Protein AF-A0A931E495-F1 (afdb_monomer_lite)

Radius of gyration: 11.17 Å; chains: 1; bounding box: 29×23×26 Å

Organism: NCBI:txid2793269

Secondary structure (DSSP, 8-state):
-HHHHHHHHHHHHHHH-----TT-TTS-SGGGS-HHHHHHHHHHHHHHHT-PPP--S-TT---HHHHHHHHHHHT-

Foldseek 3Di:
DVVLLVVLQCCCCVPVVDHDDPVCQQPFVLVVDDPVSLVVSQVVLCVVLVFHQPPPPPNPGDGNVSSVVRSVVRVD

Sequence (76 aa):
MRNEYKKLKSILRKSLSLQPSGKDLNQNLAEQLCDWEVDYLLAKVENEFNVELPVVAAPNHISVNQLLRHISKARN

pLDDT: mean 81.35, std 9.99, range [46.19, 90.44]

Structure (mmCIF, N/CA/C/O backbone):
data_AF-A0A931E495-F1
#
_entry.id   AF-A0A931E495-F1
#
loop_
_atom_site.group_PDB
_atom_site.id
_atom_site.type_symbol
_atom_site.label_atom_id
_atom_site.label_alt_id
_atom_site.label_comp_id
_atom_site.label_asym_id
_atom_site.label_entity_id
_atom_site.label_seq_id
_atom_site.pdbx_PDB_ins_code
_atom_site.Cartn_x
_atom_site.Cartn_y
_atom_site.Cartn_z
_atom_site.occupancy
_atom_site.B_iso_or_equiv
_atom_site.auth_seq_id
_atom_site.auth_comp_id
_atom_site.auth_asym_id
_atom_site.auth_atom_id
_atom_site.pdbx_PDB_model_num
ATOM 1 N N . MET A 1 1 ? -7.763 10.079 7.247 1.00 65.12 1 MET A N 1
ATOM 2 C CA . MET A 1 1 ? -6.351 10.172 6.796 1.00 65.12 1 MET A CA 1
ATOM 3 C C . MET A 1 1 ? -5.300 9.727 7.821 1.00 65.12 1 MET A C 1
ATOM 5 O O . MET A 1 1 ? -4.401 8.983 7.443 1.00 65.12 1 MET A O 1
ATOM 9 N N . ARG A 1 2 ? -5.324 10.161 9.098 1.00 74.69 2 ARG A N 1
ATOM 10 C CA . ARG A 1 2 ? -4.240 9.825 10.060 1.00 74.69 2 ARG A CA 1
ATOM 11 C C . ARG A 1 2 ? -4.156 8.325 10.398 1.00 74.69 2 ARG A C 1
ATOM 13 O O . ARG A 1 2 ? -3.059 7.830 10.650 1.00 74.69 2 ARG A O 1
ATOM 20 N N . ASN A 1 3 ? -5.282 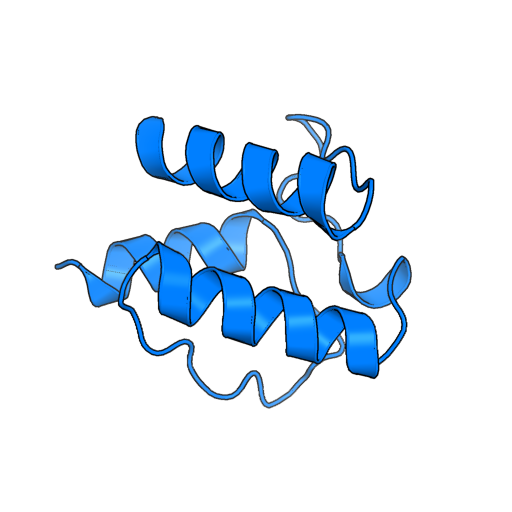7.608 10.390 1.00 84.06 3 ASN A N 1
ATOM 21 C CA . ASN A 1 3 ? -5.318 6.163 10.647 1.00 84.06 3 ASN A CA 1
ATOM 22 C C . ASN A 1 3 ? -4.884 5.359 9.417 1.00 84.06 3 ASN A C 1
ATOM 24 O O . ASN A 1 3 ? -4.108 4.415 9.549 1.00 84.06 3 ASN A O 1
ATOM 28 N N . GLU A 1 4 ? -5.309 5.777 8.227 1.00 86.12 4 GLU A N 1
ATOM 29 C CA . GLU A 1 4 ? -4.930 5.154 6.960 1.00 86.12 4 GLU A CA 1
ATOM 30 C C . GLU A 1 4 ? -3.429 5.290 6.718 1.00 86.12 4 GLU A C 1
ATOM 32 O O . GLU A 1 4 ? -2.768 4.302 6.418 1.00 86.12 4 GLU A O 1
ATOM 37 N N . TYR A 1 5 ? -2.858 6.469 6.987 1.00 87.38 5 TYR A N 1
ATOM 38 C CA . TYR A 1 5 ? -1.412 6.669 6.936 1.00 87.38 5 TYR A CA 1
ATOM 39 C C . TYR A 1 5 ? -0.656 5.768 7.915 1.00 87.38 5 TYR A C 1
ATOM 41 O O . TYR A 1 5 ? 0.330 5.144 7.532 1.00 87.38 5 TYR A O 1
ATOM 49 N N . LYS A 1 6 ? -1.119 5.639 9.167 1.00 88.00 6 LYS A N 1
ATOM 50 C CA . LYS A 1 6 ? -0.492 4.728 10.140 1.00 88.00 6 LYS A CA 1
ATOM 51 C C . LYS A 1 6 ? -0.518 3.276 9.658 1.00 88.00 6 LYS A C 1
ATOM 53 O O . LYS A 1 6 ? 0.494 2.586 9.777 1.00 88.00 6 LYS A O 1
ATOM 58 N N . LYS A 1 7 ? -1.650 2.823 9.110 1.00 89.06 7 LYS A N 1
ATOM 59 C CA . LYS A 1 7 ? -1.803 1.455 8.605 1.00 89.06 7 LYS A CA 1
ATOM 60 C C . LYS A 1 7 ? -0.937 1.218 7.363 1.00 89.06 7 LYS A C 1
ATOM 62 O O . LYS A 1 7 ? -0.170 0.261 7.348 1.00 89.06 7 LYS A O 1
ATOM 67 N N . LEU A 1 8 ? -0.956 2.132 6.393 1.00 88.25 8 LEU A N 1
ATOM 68 C CA . LEU A 1 8 ? -0.133 2.052 5.183 1.00 88.25 8 LEU A CA 1
ATOM 69 C C . LEU A 1 8 ? 1.364 2.074 5.514 1.00 88.25 8 LEU A C 1
ATOM 71 O O . LEU A 1 8 ? 2.120 1.234 5.037 1.00 88.25 8 LEU A O 1
ATOM 75 N N . LYS A 1 9 ? 1.792 2.962 6.417 1.00 88.44 9 LYS A N 1
ATOM 76 C CA . LYS A 1 9 ? 3.172 2.996 6.916 1.00 88.44 9 LYS A CA 1
ATOM 77 C C . LYS A 1 9 ? 3.578 1.680 7.585 1.00 88.44 9 LYS A C 1
ATOM 79 O O . LYS A 1 9 ? 4.717 1.247 7.433 1.00 88.44 9 LYS A O 1
ATOM 84 N N . SER A 1 10 ? 2.667 1.034 8.316 1.00 88.81 10 SER A N 1
ATOM 85 C CA . SER A 1 10 ? 2.922 -0.294 8.883 1.00 88.81 10 SER A CA 1
ATOM 86 C C . SER A 1 10 ? 3.078 -1.360 7.797 1.00 88.81 10 SER A C 1
ATOM 88 O O . SER A 1 10 ? 3.953 -2.206 7.939 1.00 88.81 10 SER A O 1
ATOM 90 N N . ILE A 1 11 ? 2.265 -1.337 6.736 1.00 88.81 11 ILE A N 1
ATOM 91 C CA . ILE A 1 11 ? 2.375 -2.285 5.613 1.00 88.81 11 ILE A CA 1
ATOM 92 C C . ILE A 1 11 ? 3.728 -2.121 4.921 1.00 88.81 11 ILE A C 1
ATOM 94 O O . ILE A 1 11 ? 4.453 -3.103 4.796 1.00 88.81 11 ILE A O 1
ATOM 98 N N . LEU A 1 12 ? 4.096 -0.887 4.568 1.00 87.81 12 LEU A N 1
ATOM 99 C CA . LEU A 1 12 ? 5.368 -0.562 3.916 1.00 87.81 12 LEU A CA 1
ATOM 100 C C . LEU A 1 12 ? 6.567 -1.027 4.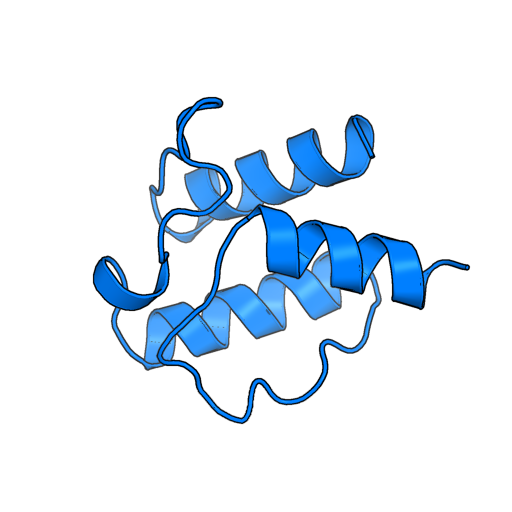750 1.00 87.81 12 LEU A C 1
ATOM 102 O O . LEU A 1 12 ? 7.451 -1.713 4.244 1.00 87.81 12 LEU A O 1
ATOM 106 N N . ARG A 1 13 ? 6.548 -0.750 6.058 1.00 88.62 13 ARG A N 1
ATOM 107 C CA . ARG A 1 13 ? 7.630 -1.149 6.964 1.00 88.62 13 ARG A CA 1
ATOM 108 C C . ARG A 1 13 ? 7.700 -2.659 7.192 1.00 88.62 13 ARG A C 1
ATOM 110 O O . ARG A 1 13 ? 8.795 -3.197 7.254 1.00 88.62 13 ARG A O 1
ATOM 117 N N . LYS A 1 14 ? 6.565 -3.335 7.401 1.00 86.88 14 LYS A N 1
ATOM 118 C CA . LYS A 1 14 ? 6.549 -4.770 7.746 1.00 86.88 14 LYS A CA 1
ATOM 119 C C . LYS A 1 14 ? 6.729 -5.677 6.538 1.00 86.88 14 LYS A C 1
ATOM 121 O O . LYS A 1 14 ? 7.285 -6.755 6.690 1.00 86.88 14 LYS A O 1
ATOM 126 N N . SER A 1 15 ? 6.212 -5.267 5.386 1.00 83.00 15 SER A N 1
ATOM 127 C CA . SER A 1 15 ? 6.103 -6.144 4.219 1.00 83.00 15 SER A CA 1
ATOM 128 C C . SER A 1 15 ? 7.228 -5.907 3.217 1.00 83.00 15 SER A C 1
ATOM 130 O O . SER A 1 15 ? 7.586 -6.838 2.515 1.00 83.00 15 SER A O 1
ATOM 132 N N . LEU A 1 16 ? 7.784 -4.690 3.170 1.00 80.19 16 LEU A N 1
ATOM 133 C CA . LEU A 1 16 ? 8.791 -4.281 2.180 1.00 80.19 16 LEU A CA 1
ATOM 134 C C . LEU A 1 16 ? 10.000 -3.575 2.807 1.00 80.19 16 LEU A C 1
ATOM 136 O O . LEU A 1 16 ? 10.835 -3.026 2.102 1.00 80.19 16 LEU A O 1
ATOM 140 N N . SER A 1 17 ? 10.087 -3.523 4.141 1.00 83.06 17 SER A N 1
ATOM 141 C CA . SER A 1 17 ? 11.137 -2.789 4.871 1.00 83.06 17 SER A CA 1
ATOM 142 C C . SER A 1 17 ? 11.289 -1.310 4.473 1.00 83.06 17 SER A C 1
ATOM 144 O O . SER A 1 17 ? 12.273 -0.664 4.833 1.00 83.06 17 SER A O 1
ATOM 146 N N . LEU A 1 18 ? 10.284 -0.738 3.802 1.00 80.81 18 LEU A N 1
ATOM 147 C CA . LEU A 1 18 ? 10.279 0.649 3.364 1.00 80.81 18 LEU A CA 1
ATOM 148 C C . LEU A 1 18 ? 9.988 1.574 4.545 1.00 80.81 18 LEU A C 1
ATOM 150 O O . LEU A 1 18 ? 9.036 1.381 5.311 1.00 80.81 18 LEU A O 1
ATOM 154 N N . GLN A 1 19 ? 10.794 2.625 4.672 1.00 78.44 19 GLN A N 1
ATOM 155 C CA . GLN A 1 19 ? 10.622 3.658 5.687 1.00 78.44 19 GLN A CA 1
ATOM 156 C C . GLN A 1 19 ? 10.295 4.993 5.025 1.00 78.44 19 GLN A C 1
ATOM 158 O O . GLN A 1 19 ? 11.173 5.845 4.905 1.00 78.44 19 GLN A O 1
ATOM 163 N N . PRO A 1 20 ? 9.028 5.220 4.628 1.00 67.75 20 PRO A N 1
ATOM 164 C CA . PRO A 1 20 ? 8.625 6.532 4.160 1.00 67.75 20 PRO A CA 1
ATOM 165 C C . PRO A 1 20 ? 8.830 7.537 5.296 1.00 67.75 20 PRO A C 1
ATOM 167 O O . PRO A 1 20 ? 8.202 7.471 6.369 1.00 67.75 20 PRO A O 1
ATOM 170 N N . SER A 1 21 ? 9.762 8.456 5.066 1.00 68.19 21 SER A N 1
ATOM 171 C CA . SER A 1 21 ? 9.933 9.630 5.900 1.00 68.19 21 SER A CA 1
ATOM 172 C C . SER A 1 21 ? 8.669 10.486 5.739 1.00 68.19 21 SER A C 1
ATOM 174 O O . SER A 1 21 ? 8.070 10.547 4.666 1.00 68.19 21 SER A O 1
ATOM 176 N N . GLY A 1 22 ? 8.216 11.159 6.800 1.00 63.03 22 GLY A N 1
ATOM 177 C CA . GLY A 1 22 ? 7.044 12.043 6.698 1.00 63.03 22 GLY A CA 1
ATOM 178 C C . GLY A 1 22 ? 7.238 13.213 5.721 1.00 63.03 22 GLY A C 1
ATOM 179 O O . GLY A 1 22 ? 6.265 13.888 5.402 1.00 63.03 22 GLY A O 1
ATOM 180 N N . LYS A 1 23 ? 8.475 13.449 5.263 1.00 62.66 23 LYS A N 1
ATOM 181 C CA . LYS A 1 23 ? 8.838 14.470 4.276 1.00 62.66 23 LYS A CA 1
ATOM 182 C C . LYS A 1 23 ? 8.761 13.949 2.833 1.00 62.66 23 LYS A C 1
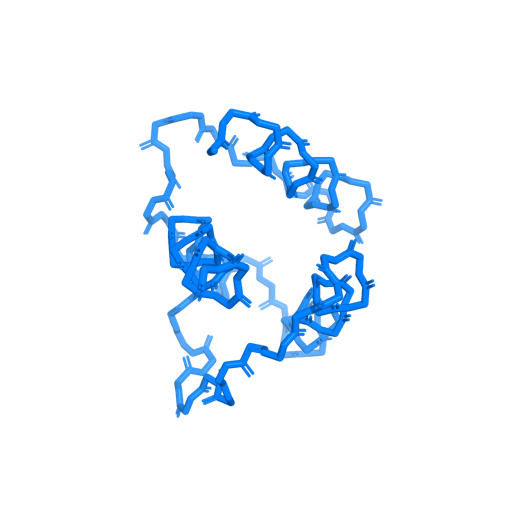ATOM 184 O O . LYS A 1 23 ? 8.628 14.758 1.925 1.00 62.66 23 LYS A O 1
ATOM 189 N N . ASP A 1 24 ? 8.730 12.630 2.640 1.00 72.25 24 ASP A N 1
ATOM 190 C CA . ASP A 1 24 ? 8.852 11.960 1.337 1.00 72.25 24 ASP A CA 1
ATOM 191 C C . ASP A 1 24 ? 7.567 11.228 0.918 1.00 72.25 24 ASP A C 1
ATOM 193 O O . ASP A 1 24 ? 7.585 10.201 0.247 1.00 72.25 24 ASP A O 1
ATOM 197 N N . LEU A 1 25 ? 6.398 11.756 1.291 1.00 81.38 25 LEU A N 1
ATOM 198 C CA . LEU A 1 25 ? 5.110 11.131 0.951 1.00 81.38 25 LEU A CA 1
ATOM 199 C C . LEU A 1 25 ? 4.810 11.103 -0.558 1.00 81.38 25 LEU A C 1
ATOM 201 O O . LEU A 1 25 ? 3.941 10.343 -0.984 1.00 81.38 25 LEU A O 1
ATOM 205 N N . ASN A 1 26 ? 5.506 11.930 -1.342 1.00 82.75 26 ASN A N 1
ATOM 206 C CA . ASN A 1 26 ? 5.439 11.969 -2.806 1.00 82.75 26 ASN A CA 1
ATOM 207 C C . ASN A 1 26 ? 6.615 11.238 -3.472 1.00 82.75 26 ASN A C 1
ATOM 209 O O . ASN A 1 26 ? 6.709 11.253 -4.695 1.00 82.75 26 ASN A O 1
ATOM 213 N N . GLN A 1 27 ? 7.525 10.642 -2.697 1.00 84.19 27 GLN A N 1
ATOM 214 C CA . GLN A 1 27 ? 8.614 9.864 -3.270 1.00 84.19 27 GLN A CA 1
ATOM 215 C C . GLN A 1 27 ? 8.042 8.649 -3.992 1.00 84.19 27 GLN A C 1
ATOM 217 O O . GLN A 1 27 ? 7.110 7.997 -3.508 1.00 84.19 27 GLN A O 1
ATOM 222 N N . ASN A 1 28 ? 8.623 8.363 -5.150 1.00 85.88 28 ASN A N 1
ATOM 223 C CA . ASN A 1 28 ? 8.286 7.195 -5.927 1.00 85.88 28 ASN A CA 1
ATOM 224 C C . ASN A 1 28 ? 8.802 5.934 -5.221 1.00 85.88 28 ASN A C 1
ATOM 226 O O . ASN A 1 28 ? 10.006 5.715 -5.100 1.00 85.88 28 ASN A O 1
ATOM 230 N N . LEU A 1 29 ? 7.884 5.117 -4.717 1.00 83.06 29 LEU A N 1
ATOM 231 C CA . LEU A 1 29 ? 8.188 3.837 -4.086 1.00 83.06 29 LEU A CA 1
ATOM 232 C C . LEU A 1 29 ? 8.622 2.801 -5.124 1.00 83.06 29 LEU A C 1
ATOM 234 O O . LEU A 1 29 ? 9.427 1.941 -4.793 1.00 83.06 29 LEU A O 1
ATOM 238 N N . ALA A 1 30 ? 8.147 2.909 -6.368 1.00 82.75 30 ALA A N 1
ATOM 239 C CA . ALA A 1 30 ? 8.503 1.980 -7.438 1.00 82.75 30 ALA A CA 1
ATOM 240 C C . ALA A 1 30 ? 9.994 2.041 -7.811 1.00 82.75 30 ALA A C 1
ATOM 242 O O . ALA A 1 30 ? 10.546 1.059 -8.274 1.00 82.75 30 ALA A O 1
ATOM 243 N N . GLU A 1 31 ? 10.684 3.1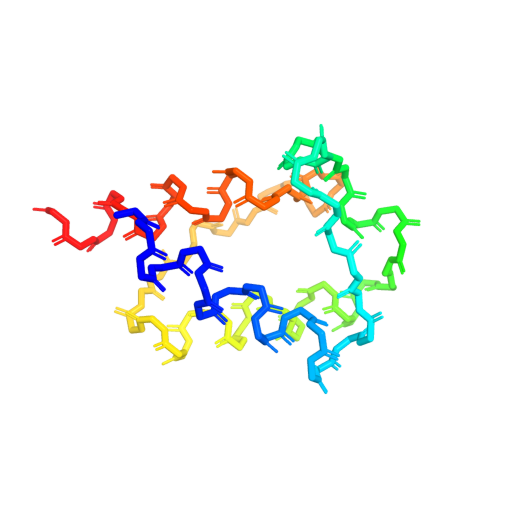55 -7.547 1.00 84.25 31 GLU A N 1
ATOM 244 C CA . GLU A 1 31 ? 12.142 3.255 -7.741 1.00 84.25 31 GLU A CA 1
ATOM 245 C C . GLU A 1 31 ? 12.953 2.446 -6.717 1.00 84.25 31 GLU A C 1
ATOM 247 O O . GLU A 1 31 ? 14.139 2.200 -6.920 1.00 84.25 31 GLU A O 1
ATOM 252 N N . GLN A 1 32 ? 12.333 2.057 -5.600 1.00 82.38 32 GLN A N 1
ATOM 253 C CA . GLN A 1 32 ? 12.963 1.293 -4.519 1.00 82.38 32 GLN A CA 1
ATOM 254 C C . GLN A 1 32 ? 12.495 -0.165 -4.478 1.00 82.38 32 GLN A C 1
ATOM 256 O O . GLN A 1 32 ? 12.891 -0.895 -3.573 1.00 82.38 32 GLN A O 1
ATOM 261 N N . LEU A 1 33 ? 11.631 -0.565 -5.411 1.00 83.19 33 LEU A N 1
ATOM 262 C CA . LEU A 1 33 ? 10.959 -1.856 -5.433 1.00 83.19 33 LEU A CA 1
ATOM 263 C C . LEU A 1 33 ? 11.106 -2.497 -6.812 1.00 83.19 33 LEU A C 1
ATOM 265 O O . LEU A 1 33 ? 11.122 -1.812 -7.830 1.00 83.19 33 LEU A O 1
ATOM 269 N N . CYS A 1 34 ? 11.172 -3.820 -6.848 1.00 86.31 34 CYS A N 1
ATOM 270 C CA . CYS A 1 34 ? 11.039 -4.581 -8.085 1.00 86.31 34 CYS A CA 1
ATOM 271 C C . CYS A 1 34 ? 9.560 -4.678 -8.502 1.00 86.31 34 CYS A C 1
ATOM 273 O O . CYS A 1 34 ? 8.669 -4.548 -7.662 1.00 86.31 34 CYS A O 1
ATOM 275 N N . ASP A 1 35 ? 9.289 -5.013 -9.766 1.00 84.25 35 ASP A N 1
ATOM 276 C CA . ASP A 1 35 ? 7.919 -5.122 -10.303 1.00 84.25 35 ASP A CA 1
ATOM 277 C C . ASP A 1 35 ? 7.002 -6.010 -9.438 1.00 84.25 35 ASP A C 1
ATOM 279 O O . ASP A 1 35 ? 5.903 -5.609 -9.062 1.00 84.25 35 ASP A O 1
ATOM 283 N N . TRP A 1 36 ? 7.486 -7.181 -9.009 1.00 86.25 36 TRP A N 1
ATOM 284 C CA . TRP A 1 36 ? 6.703 -8.090 -8.162 1.00 86.25 36 TRP A CA 1
ATOM 285 C C . TRP A 1 36 ? 6.443 -7.532 -6.752 1.00 86.25 36 TRP A C 1
ATOM 287 O O . TRP A 1 36 ? 5.425 -7.851 -6.137 1.00 86.25 36 TRP A O 1
ATOM 297 N N . GLU A 1 37 ? 7.351 -6.710 -6.215 1.00 87.38 37 GLU A N 1
ATOM 298 C CA . GLU A 1 37 ? 7.184 -6.074 -4.903 1.00 87.38 37 GLU A CA 1
ATOM 299 C C . GLU A 1 37 ? 6.150 -4.955 -4.973 1.00 87.38 37 GLU A C 1
ATOM 301 O O . GLU A 1 37 ? 5.394 -4.748 -4.021 1.00 87.38 37 GLU A O 1
ATOM 306 N N . VAL A 1 38 ? 6.103 -4.257 -6.109 1.00 85.50 38 VAL A N 1
ATOM 307 C CA . VAL A 1 38 ? 5.067 -3.278 -6.424 1.00 85.50 38 VAL A CA 1
ATOM 308 C C . VAL A 1 38 ? 3.704 -3.961 -6.504 1.00 85.50 38 VAL A C 1
ATOM 310 O O . VAL A 1 38 ? 2.777 -3.535 -5.813 1.00 85.50 38 VAL A O 1
ATOM 313 N N . ASP A 1 39 ? 3.587 -5.052 -7.260 1.00 86.88 39 ASP A N 1
ATOM 314 C CA . ASP A 1 39 ? 2.336 -5.811 -7.366 1.00 86.88 39 ASP A CA 1
ATOM 315 C C . ASP A 1 39 ? 1.887 -6.348 -6.001 1.00 86.88 39 ASP A C 1
ATOM 317 O O . ASP A 1 39 ? 0.726 -6.206 -5.605 1.00 86.88 39 ASP A O 1
ATOM 321 N N . TYR A 1 40 ? 2.825 -6.899 -5.227 1.00 88.62 40 TYR A N 1
ATOM 322 C CA . TYR A 1 40 ? 2.558 -7.362 -3.869 1.00 88.62 40 TYR A CA 1
ATOM 323 C C . TYR A 1 40 ? 2.111 -6.221 -2.945 1.00 88.62 40 TYR A C 1
ATOM 325 O O . TYR A 1 40 ? 1.175 -6.400 -2.160 1.00 88.62 40 TYR A O 1
ATOM 333 N N . LEU A 1 41 ? 2.737 -5.041 -3.031 1.00 87.81 41 LEU A N 1
ATOM 334 C CA . LEU A 1 41 ? 2.326 -3.862 -2.269 1.00 87.81 41 LEU A CA 1
ATOM 335 C C . LEU A 1 41 ? 0.879 -3.488 -2.577 1.00 87.81 41 LEU A C 1
ATOM 337 O O . LEU A 1 41 ? 0.096 -3.286 -1.647 1.00 87.81 41 LEU A O 1
ATOM 341 N N . LEU A 1 42 ? 0.542 -3.379 -3.863 1.00 87.25 42 LEU A N 1
ATOM 342 C CA . LEU A 1 42 ? -0.786 -2.985 -4.320 1.00 87.25 42 LEU A CA 1
ATOM 343 C C . LEU A 1 42 ? -1.833 -3.984 -3.828 1.00 87.25 42 LEU A C 1
ATOM 345 O O . LEU A 1 42 ? -2.735 -3.583 -3.093 1.00 87.25 42 LEU A O 1
ATOM 349 N N . ALA A 1 43 ? -1.629 -5.279 -4.079 1.00 88.50 43 ALA A N 1
ATOM 350 C CA . ALA A 1 43 ? -2.531 -6.335 -3.624 1.00 88.50 43 ALA A CA 1
ATOM 351 C C . ALA A 1 43 ? -2.690 -6.348 -2.093 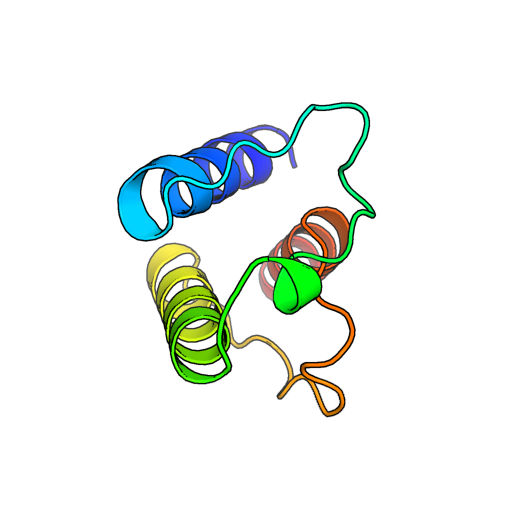1.00 88.50 43 ALA A C 1
ATOM 353 O O . ALA A 1 43 ? -3.788 -6.520 -1.553 1.00 88.50 43 ALA A O 1
ATOM 354 N N . LYS A 1 44 ? -1.596 -6.127 -1.349 1.00 90.06 44 LYS A N 1
ATOM 355 C CA . LYS A 1 44 ? -1.646 -6.060 0.115 1.00 90.06 44 LYS A CA 1
ATOM 356 C C . LYS A 1 44 ? -2.451 -4.855 0.591 1.00 90.06 44 LYS A C 1
ATOM 358 O O . LYS A 1 44 ? -3.203 -4.980 1.555 1.00 90.06 44 LYS A O 1
ATOM 363 N N . VAL A 1 45 ? -2.295 -3.699 -0.051 1.00 88.88 45 VAL A N 1
ATOM 364 C CA . VAL A 1 45 ? -3.055 -2.485 0.269 1.00 88.88 45 VAL A CA 1
ATOM 365 C C . VAL A 1 45 ? -4.536 -2.680 -0.048 1.00 88.88 45 VAL A C 1
ATOM 367 O O . VAL A 1 45 ? -5.363 -2.389 0.813 1.00 88.88 45 VAL A O 1
ATOM 370 N N . GLU A 1 46 ? -4.877 -3.220 -1.213 1.00 89.44 46 GLU A N 1
ATOM 371 C CA . GLU A 1 46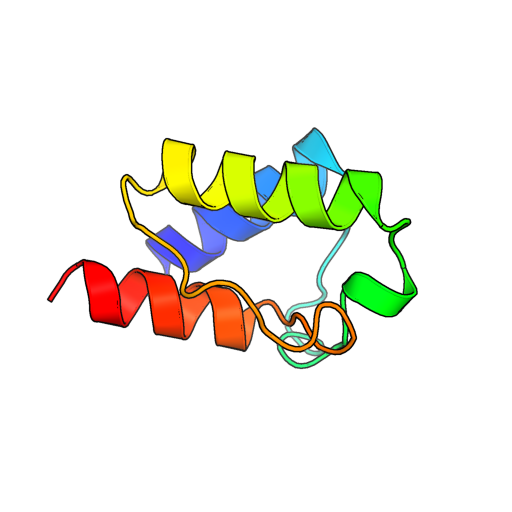 ? -6.261 -3.528 -1.591 1.00 89.44 46 GLU A CA 1
ATOM 372 C C . GLU A 1 46 ? -6.942 -4.425 -0.559 1.00 89.44 46 GLU A C 1
ATOM 374 O O . GLU A 1 46 ? -7.983 -4.065 -0.006 1.00 89.44 46 GLU A O 1
ATOM 379 N N . ASN A 1 47 ? -6.292 -5.533 -0.195 1.00 90.44 47 ASN A N 1
ATOM 380 C CA . ASN A 1 47 ? -6.818 -6.475 0.787 1.00 90.44 47 ASN A CA 1
ATOM 381 C C . ASN A 1 47 ? -6.923 -5.869 2.199 1.00 90.44 47 ASN A C 1
ATOM 383 O O . ASN A 1 47 ? -7.913 -6.059 2.900 1.00 90.44 47 ASN A O 1
ATOM 387 N N . GLU A 1 48 ? -5.912 -5.122 2.649 1.00 90.31 48 GLU A N 1
ATOM 388 C CA . GLU A 1 48 ? -5.902 -4.545 3.999 1.00 90.31 48 GLU A CA 1
ATOM 389 C C . GLU A 1 48 ? -6.891 -3.390 4.167 1.00 90.31 48 GLU A C 1
ATOM 391 O O . GLU A 1 48 ? -7.390 -3.157 5.274 1.00 90.31 48 GLU A O 1
ATOM 396 N N . PHE A 1 49 ? -7.135 -2.619 3.114 1.00 88.75 49 PHE A N 1
ATOM 397 C CA . PHE A 1 49 ? -8.065 -1.494 3.153 1.00 88.75 49 PHE A CA 1
ATOM 398 C C . PHE A 1 49 ? -9.453 -1.845 2.614 1.00 88.75 49 PHE A C 1
ATOM 400 O O . PHE A 1 49 ? -10.359 -1.031 2.788 1.00 88.75 49 PHE A O 1
ATOM 407 N N . ASN A 1 50 ? -9.625 -3.048 2.055 1.00 89.12 50 ASN A N 1
ATOM 408 C CA . ASN A 1 50 ? -10.829 -3.502 1.364 1.00 89.12 50 ASN A CA 1
ATOM 409 C C . ASN A 1 50 ? -11.265 -2.493 0.289 1.00 89.12 50 ASN A C 1
ATOM 411 O O . ASN A 1 50 ? -12.395 -2.004 0.293 1.00 89.12 50 ASN A O 1
ATOM 415 N N . VAL A 1 51 ? -10.311 -2.122 -0.566 1.00 87.38 51 VAL A N 1
ATOM 416 C CA . VAL A 1 51 ? -10.479 -1.169 -1.671 1.00 87.38 51 VAL A CA 1
ATOM 417 C C . VAL A 1 51 ? -9.941 -1.783 -2.954 1.00 87.38 51 VAL A C 1
ATOM 419 O O . VAL A 1 51 ? -9.029 -2.599 -2.898 1.00 87.38 51 VAL A O 1
ATOM 422 N N . GLU A 1 52 ? -10.457 -1.336 -4.091 1.00 84.25 52 GLU A N 1
ATOM 423 C CA . GLU A 1 52 ? -9.870 -1.614 -5.400 1.00 84.25 52 GLU A CA 1
ATOM 424 C C . GLU A 1 52 ? -9.018 -0.404 -5.790 1.00 84.25 52 GLU A C 1
ATOM 426 O O . GLU A 1 52 ? -9.515 0.728 -5.881 1.00 84.25 52 GLU A O 1
ATOM 431 N N . LEU A 1 53 ? -7.708 -0.603 -5.927 1.00 81.06 53 LEU A N 1
ATOM 432 C CA . LEU A 1 53 ? -6.836 0.436 -6.445 1.00 81.06 53 LEU A CA 1
ATOM 433 C C . LEU A 1 53 ? -6.994 0.422 -7.967 1.00 81.06 53 LEU A C 1
ATOM 435 O O . LEU A 1 53 ? -6.970 -0.645 -8.576 1.00 81.06 53 LEU A O 1
ATOM 439 N N . PRO A 1 54 ? -7.168 1.585 -8.622 1.00 72.56 54 PRO A N 1
ATOM 440 C CA . PRO A 1 54 ? -7.203 1.597 -10.074 1.00 72.56 54 PRO A CA 1
ATOM 441 C C . PRO A 1 54 ? -5.900 0.982 -10.566 1.00 72.56 54 PRO A C 1
ATOM 443 O O . PRO A 1 54 ? -4.840 1.387 -10.081 1.00 72.56 54 PRO A O 1
ATOM 446 N N . VAL A 1 55 ? -6.002 0.027 -11.499 1.00 60.66 55 VAL A N 1
ATOM 447 C CA . VAL A 1 55 ? -4.860 -0.566 -12.204 1.00 60.66 55 VAL A CA 1
ATOM 448 C C . VAL A 1 55 ? -3.925 0.582 -12.539 1.00 60.66 55 VAL A C 1
ATOM 450 O O . VAL A 1 55 ? -4.278 1.456 -13.339 1.00 60.66 55 VAL A O 1
ATOM 453 N N . VAL A 1 56 ? -2.801 0.669 -11.825 1.00 58.88 56 VAL A N 1
ATOM 454 C CA . VAL A 1 56 ? -1.904 1.809 -11.955 1.00 58.88 56 VAL A CA 1
ATOM 455 C C . VAL A 1 56 ? -1.276 1.631 -13.327 1.00 58.88 56 VAL A C 1
ATOM 457 O O . VAL A 1 56 ? -0.300 0.912 -13.479 1.00 58.88 56 VAL A O 1
ATOM 460 N N . ALA A 1 57 ? -1.874 2.241 -14.353 1.00 46.19 57 ALA A N 1
ATOM 461 C CA . ALA A 1 57 ? -1.464 2.085 -15.750 1.00 46.19 57 ALA A CA 1
ATOM 462 C C . ALA A 1 57 ? -0.007 2.534 -15.991 1.00 46.19 57 ALA A C 1
ATOM 464 O O . ALA A 1 57 ? 0.548 2.319 -17.063 1.00 46.19 57 ALA A O 1
ATOM 465 N N . ALA A 1 58 ? 0.613 3.139 -14.977 1.00 53.69 58 ALA A N 1
ATOM 466 C CA . ALA A 1 58 ? 2.039 3.346 -14.862 1.00 53.69 58 ALA A CA 1
ATOM 467 C C . ALA A 1 58 ? 2.522 2.841 -13.483 1.00 53.69 58 ALA A C 1
ATOM 469 O O . ALA A 1 58 ? 2.536 3.636 -12.537 1.00 53.69 58 ALA A O 1
ATOM 470 N N . PRO A 1 59 ? 2.985 1.578 -13.346 1.00 61.53 59 PRO A N 1
ATOM 471 C CA . PRO A 1 59 ? 3.710 1.135 -12.143 1.00 61.53 59 PRO A CA 1
ATOM 472 C C . PRO A 1 59 ? 4.913 2.044 -11.831 1.00 61.53 59 PRO A C 1
ATOM 474 O O . PRO A 1 59 ? 5.394 2.094 -10.707 1.00 61.53 59 PRO A O 1
ATOM 477 N N . ASN A 1 60 ? 5.330 2.847 -12.811 1.00 63.25 60 ASN A N 1
ATOM 478 C CA . ASN A 1 60 ? 6.440 3.784 -12.769 1.00 63.25 60 ASN A CA 1
ATOM 479 C C . ASN A 1 60 ? 6.293 4.942 -11.770 1.00 63.25 60 ASN A C 1
ATOM 481 O O . ASN A 1 60 ? 7.288 5.624 -11.549 1.00 63.25 60 ASN A O 1
ATOM 485 N N . HIS A 1 61 ? 5.112 5.231 -11.201 1.00 75.00 61 HIS A N 1
ATOM 486 C CA . HIS A 1 61 ? 5.003 6.258 -10.154 1.00 75.00 61 HIS A CA 1
ATOM 487 C C . HIS A 1 61 ? 3.941 5.940 -9.096 1.00 75.00 61 HIS A C 1
ATOM 489 O O . HIS A 1 61 ? 2.765 6.290 -9.244 1.00 75.00 61 HIS A O 1
ATOM 495 N N . ILE A 1 62 ? 4.382 5.315 -8.001 1.00 84.44 62 ILE A N 1
ATOM 496 C CA . ILE A 1 62 ? 3.543 4.971 -6.847 1.00 84.44 62 ILE A CA 1
ATOM 497 C C . ILE A 1 62 ? 4.101 5.662 -5.612 1.00 84.44 62 ILE A C 1
ATOM 499 O O . ILE A 1 62 ? 5.179 5.327 -5.139 1.00 84.44 62 ILE A O 1
ATOM 503 N N . SER A 1 63 ? 3.349 6.602 -5.049 1.00 88.12 63 SER A N 1
ATOM 504 C CA . SER A 1 63 ? 3.712 7.307 -3.818 1.00 88.12 63 SER A CA 1
ATOM 505 C C . SER A 1 63 ? 2.737 7.019 -2.677 1.00 88.12 63 SER A C 1
ATOM 507 O O . SER A 1 63 ? 1.572 6.659 -2.882 1.00 88.12 63 SER A O 1
ATOM 509 N N . VAL A 1 64 ? 3.188 7.243 -1.440 1.00 88.12 64 VAL A N 1
ATOM 510 C CA . VAL A 1 64 ? 2.343 7.106 -0.241 1.00 88.12 64 VAL A CA 1
ATOM 511 C C . VAL A 1 64 ? 1.104 8.000 -0.345 1.00 88.12 64 VAL A C 1
ATOM 513 O O . VAL A 1 64 ? 0.001 7.570 -0.014 1.00 88.12 64 VAL A O 1
ATOM 516 N N . ASN A 1 65 ? 1.257 9.230 -0.841 1.00 88.56 65 ASN A N 1
ATOM 517 C CA . ASN A 1 65 ? 0.144 10.159 -1.016 1.00 88.56 65 ASN A CA 1
ATOM 518 C C . ASN A 1 65 ? -0.863 9.699 -2.073 1.00 88.56 65 ASN A C 1
ATOM 520 O O . ASN A 1 65 ? -2.064 9.864 -1.854 1.00 88.56 65 ASN A O 1
ATOM 524 N N . GLN A 1 66 ? -0.415 9.120 -3.192 1.00 87.62 66 GLN A N 1
ATOM 525 C CA . GLN A 1 66 ? -1.338 8.536 -4.171 1.00 87.62 66 GLN A CA 1
ATOM 526 C C . GLN A 1 66 ? -2.150 7.411 -3.535 1.00 87.62 66 GLN A C 1
ATOM 528 O O . GLN A 1 66 ? -3.378 7.475 -3.560 1.00 87.62 66 GLN A O 1
ATOM 533 N N . LEU A 1 67 ? -1.490 6.443 -2.890 1.00 88.00 67 LEU A N 1
ATOM 534 C CA . LEU A 1 67 ? -2.171 5.330 -2.221 1.00 88.00 67 LEU A CA 1
ATOM 535 C C . LEU A 1 67 ? -3.198 5.836 -1.198 1.00 88.00 67 LEU A C 1
ATOM 537 O O . LEU A 1 67 ? -4.345 5.400 -1.204 1.00 88.00 67 LEU A O 1
ATOM 541 N N . LEU A 1 68 ? -2.838 6.825 -0.373 1.00 88.88 68 LEU A N 1
ATOM 542 C CA . LEU A 1 68 ? -3.768 7.422 0.591 1.00 88.88 68 LEU A CA 1
ATOM 543 C C . LEU A 1 68 ? -4.957 8.124 -0.063 1.00 88.88 68 LEU A C 1
ATOM 545 O O . LEU A 1 68 ? -6.072 8.020 0.448 1.00 88.88 68 LEU A O 1
ATOM 549 N N . ARG A 1 69 ? -4.745 8.836 -1.174 1.00 87.81 69 ARG A N 1
ATOM 550 C CA . ARG A 1 69 ? -5.834 9.469 -1.929 1.00 87.81 69 ARG A CA 1
ATOM 551 C C . ARG A 1 69 ? -6.782 8.425 -2.507 1.00 87.81 69 ARG A C 1
ATOM 553 O O . ARG A 1 69 ? -7.989 8.602 -2.382 1.00 87.81 69 ARG A O 1
ATOM 560 N N . HIS A 1 70 ? -6.256 7.340 -3.074 1.00 86.62 70 HIS A N 1
ATOM 561 C CA . HIS A 1 70 ? -7.074 6.247 -3.602 1.00 86.62 70 HIS A CA 1
ATOM 562 C C . HIS A 1 70 ? -7.878 5.561 -2.498 1.00 86.62 70 HIS A C 1
ATOM 564 O O . HIS A 1 70 ? -9.097 5.471 -2.613 1.00 86.62 70 HIS A O 1
ATOM 570 N N . ILE A 1 71 ? -7.236 5.199 -1.383 1.00 86.94 71 ILE A N 1
ATOM 571 C CA . ILE A 1 71 ? -7.912 4.617 -0.213 1.00 86.94 71 ILE A CA 1
ATOM 572 C C . ILE A 1 71 ? -9.010 5.555 0.310 1.00 86.94 71 ILE A C 1
ATOM 574 O O . ILE A 1 71 ? -10.110 5.113 0.628 1.00 86.94 71 ILE A O 1
ATOM 578 N N . SER A 1 72 ? -8.727 6.859 0.407 1.00 86.19 72 SER A N 1
ATOM 579 C CA . SER A 1 72 ? -9.701 7.840 0.894 1.00 86.19 72 SER A CA 1
ATOM 580 C C . SER A 1 72 ? -10.863 8.051 -0.075 1.00 86.19 72 SER A C 1
ATOM 582 O O . SER A 1 72 ? -11.957 8.365 0.383 1.00 86.19 72 SER A O 1
ATOM 584 N N . LYS A 1 73 ? -10.632 7.923 -1.386 1.00 85.06 73 LYS A N 1
ATOM 585 C CA . LYS A 1 73 ? -11.671 8.036 -2.414 1.00 85.06 73 LYS A CA 1
ATOM 586 C C . LYS A 1 73 ? -12.540 6.781 -2.477 1.00 85.06 73 LYS A C 1
ATOM 588 O O . LYS A 1 73 ? -13.733 6.915 -2.659 1.00 85.06 73 LYS A O 1
ATOM 593 N N . ALA A 1 74 ? -11.962 5.595 -2.309 1.00 82.31 74 ALA A N 1
ATOM 594 C CA . ALA A 1 74 ? -12.691 4.327 -2.359 1.00 82.31 74 ALA A CA 1
ATOM 595 C C . ALA A 1 74 ? -13.575 4.070 -1.123 1.00 82.31 74 ALA A C 1
ATOM 597 O O . ALA A 1 74 ? -14.451 3.213 -1.162 1.00 82.31 74 ALA A O 1
ATOM 598 N N . ARG A 1 75 ? -13.339 4.783 -0.012 1.00 72.19 75 ARG A N 1
ATOM 599 C CA . ARG A 1 75 ? -14.127 4.667 1.231 1.00 72.19 75 ARG A CA 1
ATOM 600 C C . ARG A 1 75 ? -15.225 5.730 1.392 1.00 72.19 75 ARG A C 1
ATOM 602 O O . ARG A 1 75 ? -15.938 5.664 2.391 1.00 72.19 75 ARG A O 1
ATOM 609 N N . ASN A 1 76 ? -15.315 6.697 0.478 1.00 59.94 76 ASN A N 1
ATOM 610 C CA . ASN A 1 76 ? -16.376 7.711 0.402 1.00 59.94 76 ASN A CA 1
ATOM 611 C C . ASN A 1 76 ? -17.307 7.380 -0.760 1.00 59.94 76 ASN A C 1
ATOM 613 O O . ASN A 1 76 ? -18.521 7.617 -0.601 1.00 59.94 76 ASN A O 1
#